Protein AF-A0A4C1Z495-F1 (afdb_monomer_lite)

pLDDT: mean 71.67, std 17.08, range [36.97, 93.56]

Radius of gyration: 19.55 Å; chains: 1; bounding box: 39×43×45 Å

Secondary structure (DSSP, 8-state):
-------TTS-TTTT-HHHHHHHHHHHHH-TT--HHHHHHHTT----S---S--TT-GGG-HIIIIIHHHHHHHHTT---SSHHHHHHHHHHHHHHHT----

Foldseek 3Di:
DDDDDDDPVDDPPPPDVVLVVVVVVVCVVPVPDDPVNSCVVVVVDPPPPPPPDDPDPPVPDPCSVPVVVVVCVVCPPDDDPDPVSVVVVVVVSCVVVPPPDD

Organism: Eumeta variegata (NCBI:txid151549)

Sequence (102 aa):
MLKDEFKEGRLKSIGVPLNIDAVWELIKQDRHVTYREIKSSLGISKKIKLTGHAPCSSDLAPNNFYLFPSVKNKLSGQRFSSLEEVKLTKKSLHRAIGVLTI

Structure (mmCIF, N/CA/C/O backbone):
data_AF-A0A4C1Z495-F1
#
_entry.id   AF-A0A4C1Z495-F1
#
loop_
_atom_site.group_PDB
_atom_site.id
_atom_site.type_symbol
_atom_site.label_atom_id
_atom_site.label_alt_id
_atom_site.label_comp_id
_atom_site.label_asym_id
_atom_site.label_entity_id
_atom_site.label_seq_id
_atom_site.pdbx_PDB_ins_code
_atom_site.Cartn_x
_atom_site.Cartn_y
_atom_site.Cartn_z
_atom_site.occupancy
_atom_site.B_iso_or_equiv
_atom_site.auth_seq_id
_atom_site.auth_comp_id
_atom_site.auth_asym_id
_atom_site.auth_atom_id
_atom_site.pdbx_PDB_model_num
ATOM 1 N N . MET A 1 1 ? -21.431 -7.324 -5.198 1.00 38.75 1 MET A N 1
ATOM 2 C CA . MET A 1 1 ? -20.328 -7.190 -6.177 1.00 38.75 1 MET A CA 1
ATOM 3 C C . MET A 1 1 ? -19.341 -6.163 -5.645 1.00 38.75 1 MET A C 1
ATOM 5 O O . MET A 1 1 ? -19.701 -4.997 -5.544 1.00 38.75 1 MET A O 1
ATOM 9 N N . LEU A 1 2 ? -18.154 -6.601 -5.222 1.00 42.47 2 LEU A N 1
ATOM 10 C CA . LEU A 1 2 ? -17.107 -5.735 -4.676 1.00 42.47 2 LEU A CA 1
ATOM 11 C C . LEU A 1 2 ? -16.278 -5.209 -5.853 1.00 42.47 2 LEU A C 1
ATOM 13 O O . LEU A 1 2 ? -15.600 -5.984 -6.521 1.00 42.47 2 LEU A O 1
ATOM 17 N N . LYS A 1 3 ? -16.423 -3.923 -6.182 1.00 47.94 3 LYS A N 1
ATOM 18 C CA . LYS A 1 3 ? -15.638 -3.289 -7.246 1.00 47.94 3 LYS A CA 1
ATOM 19 C C . LYS A 1 3 ? -14.272 -2.937 -6.659 1.00 47.94 3 LYS A C 1
ATOM 21 O O . LYS A 1 3 ? -14.196 -2.094 -5.770 1.00 47.94 3 LYS A O 1
ATOM 26 N N . ASP A 1 4 ? -13.229 -3.628 -7.112 1.00 52.41 4 ASP A N 1
ATOM 27 C CA . ASP A 1 4 ? -11.846 -3.324 -6.745 1.00 52.41 4 ASP A CA 1
ATOM 28 C C . ASP A 1 4 ? -11.444 -1.996 -7.402 1.00 52.41 4 ASP A C 1
ATOM 30 O O . ASP A 1 4 ? -11.347 -1.887 -8.625 1.00 52.41 4 ASP A O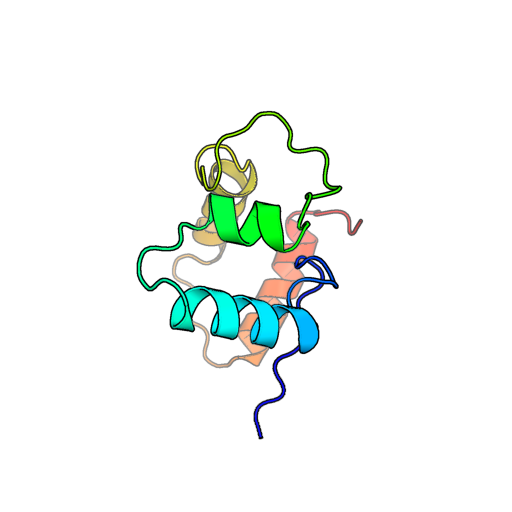 1
ATOM 34 N N . GLU A 1 5 ? -11.310 -0.947 -6.593 1.00 56.44 5 GLU A N 1
ATOM 35 C CA . GLU A 1 5 ? -10.919 0.372 -7.078 1.00 56.44 5 GLU A CA 1
ATOM 36 C C . GLU A 1 5 ? -9.422 0.401 -7.387 1.00 56.44 5 GLU A C 1
ATOM 38 O O . GLU A 1 5 ? -8.579 0.182 -6.511 1.00 56.44 5 GLU A O 1
ATOM 43 N N . PHE A 1 6 ? -9.094 0.749 -8.630 1.00 52.50 6 PHE A N 1
ATOM 44 C CA . PHE A 1 6 ? -7.723 0.848 -9.109 1.00 52.50 6 PHE A CA 1
ATOM 45 C C . PHE A 1 6 ? -6.944 1.893 -8.294 1.00 52.50 6 PHE A C 1
ATOM 47 O O . PHE A 1 6 ? -7.192 3.094 -8.380 1.00 52.50 6 PHE A O 1
ATOM 54 N N . LYS A 1 7 ? -5.997 1.443 -7.466 1.00 50.94 7 LYS A N 1
ATOM 55 C CA . LYS A 1 7 ? -5.152 2.341 -6.670 1.00 50.94 7 LYS A CA 1
ATOM 56 C C . LYS A 1 7 ? -4.104 2.991 -7.576 1.00 50.94 7 LYS A C 1
ATOM 58 O O . LYS A 1 7 ? -3.279 2.298 -8.166 1.00 50.94 7 LYS A O 1
ATOM 63 N N . GLU A 1 8 ? -4.106 4.322 -7.628 1.00 43.75 8 GLU A N 1
ATOM 64 C CA . GLU A 1 8 ? -3.308 5.185 -8.524 1.00 43.75 8 GLU A CA 1
ATOM 65 C C . GLU A 1 8 ? -1.769 5.045 -8.394 1.00 43.75 8 GLU A C 1
ATOM 67 O O . GLU A 1 8 ? -1.015 5.601 -9.183 1.00 43.75 8 GLU A O 1
ATOM 72 N N . GLY A 1 9 ? -1.269 4.229 -7.460 1.00 47.41 9 GLY A N 1
ATOM 73 C CA . GLY A 1 9 ? 0.151 3.858 -7.370 1.00 47.41 9 GLY A CA 1
ATOM 74 C C . GLY A 1 9 ? 0.557 2.624 -8.192 1.00 47.41 9 GLY A C 1
ATOM 75 O O . GLY A 1 9 ? 1.748 2.333 -8.322 1.00 47.41 9 GLY A O 1
ATOM 76 N N . ARG A 1 10 ? -0.404 1.863 -8.733 1.00 48.72 10 ARG A N 1
ATOM 77 C CA . ARG A 1 10 ? -0.134 0.707 -9.601 1.00 48.72 10 ARG A CA 1
ATOM 78 C C . ARG A 1 10 ? 0.025 1.201 -11.037 1.00 48.72 10 ARG A C 1
ATOM 80 O O . ARG A 1 10 ? -0.802 1.967 -11.523 1.00 48.72 10 ARG A O 1
ATOM 87 N N . LEU A 1 11 ? 1.071 0.750 -11.737 1.00 47.62 11 LEU A N 1
ATOM 88 C CA . LEU A 1 11 ? 1.201 1.017 -13.172 1.00 47.62 11 LEU A CA 1
ATOM 89 C C . LEU A 1 11 ? -0.096 0.584 -13.866 1.00 47.62 11 LEU A C 1
ATOM 91 O O . LEU A 1 11 ? -0.510 -0.566 -13.726 1.00 47.62 11 LEU A O 1
ATOM 95 N N . LYS A 1 12 ? -0.719 1.506 -14.608 1.00 54.09 12 LYS A N 1
ATOM 96 C CA . LYS A 1 12 ? -2.015 1.312 -15.284 1.00 54.09 12 LYS A CA 1
ATOM 97 C C . LYS A 1 12 ? -2.030 0.097 -16.224 1.00 54.09 12 LYS A C 1
ATOM 99 O O . LYS A 1 12 ? -3.095 -0.427 -16.518 1.00 54.09 12 LYS A O 1
ATOM 104 N N . SER A 1 13 ? -0.859 -0.402 -16.630 1.00 50.72 13 SER A N 1
ATOM 105 C CA . SER A 1 13 ? -0.734 -1.612 -17.441 1.00 50.72 13 SER A CA 1
ATOM 106 C C . SER A 1 13 ? -0.758 -2.929 -16.656 1.00 50.72 13 SER A C 1
ATOM 108 O O . SER A 1 13 ? -0.925 -3.949 -17.293 1.00 50.72 13 SER A O 1
ATOM 110 N N . ILE A 1 14 ? -0.611 -2.962 -15.322 1.00 48.34 14 ILE A N 1
ATOM 111 C CA . ILE A 1 14 ? -0.484 -4.213 -14.527 1.00 48.34 14 ILE A CA 1
ATOM 112 C C . ILE A 1 14 ? -1.824 -4.951 -14.329 1.00 48.34 14 ILE A C 1
ATOM 114 O O . ILE A 1 14 ? -1.831 -6.110 -13.932 1.00 48.34 14 ILE A O 1
ATOM 118 N N . GLY A 1 15 ? -2.955 -4.284 -14.563 1.00 48.62 15 GLY A N 1
ATOM 119 C CA . GLY A 1 15 ? -4.297 -4.860 -14.403 1.00 48.62 15 GLY A CA 1
ATOM 120 C C . GLY A 1 15 ? -5.110 -4.893 -15.694 1.00 48.62 15 GLY A C 1
ATOM 121 O O . GLY A 1 15 ? -6.335 -4.911 -15.630 1.00 48.62 15 GLY A O 1
ATOM 122 N N . VAL A 1 16 ? -4.457 -4.824 -16.858 1.00 58.75 16 VAL A N 1
ATOM 123 C CA . VAL A 1 16 ? -5.167 -4.964 -18.139 1.00 58.75 16 VAL A CA 1
ATOM 124 C C . VAL A 1 16 ? -5.432 -6.462 -18.337 1.00 58.75 16 VAL A C 1
ATOM 126 O O . VAL A 1 16 ? -4.492 -7.240 -18.198 1.00 58.75 16 VAL A O 1
ATOM 129 N N . PRO A 1 17 ? -6.660 -6.898 -18.674 1.00 60.06 17 PRO A N 1
ATOM 130 C CA . PRO A 1 17 ? -7.001 -8.323 -18.796 1.00 60.06 17 PRO A CA 1
ATOM 131 C C . PRO A 1 17 ? -5.983 -9.126 -19.624 1.00 60.06 17 PRO A C 1
ATOM 133 O O . PRO A 1 17 ? -5.584 -10.223 -19.249 1.00 60.06 17 PRO A O 1
ATOM 136 N N . LEU A 1 18 ? -5.441 -8.483 -20.662 1.00 62.53 18 LEU A N 1
ATOM 137 C CA . LEU A 1 18 ? -4.433 -9.019 -21.571 1.00 62.53 18 LEU A CA 1
ATOM 138 C C . LEU A 1 18 ? -3.135 -9.511 -20.899 1.00 62.53 18 LEU A C 1
ATOM 140 O O . LEU A 1 18 ? -2.562 -10.498 -21.346 1.00 62.53 18 LEU A O 1
ATOM 144 N N . ASN A 1 19 ? -2.636 -8.852 -19.847 1.00 71.06 19 ASN A N 1
ATOM 145 C CA . ASN A 1 19 ? -1.432 -9.340 -19.153 1.00 71.06 19 ASN A CA 1
ATOM 146 C C . ASN A 1 19 ? -1.729 -10.458 -18.170 1.00 71.06 19 ASN A C 1
ATOM 148 O O . ASN A 1 19 ? -0.864 -11.300 -17.952 1.00 71.06 19 ASN A O 1
ATOM 152 N N . ILE A 1 20 ? -2.919 -10.464 -17.578 1.00 79.25 20 ILE A N 1
ATOM 153 C CA . ILE A 1 20 ? -3.324 -11.529 -16.666 1.00 79.25 20 ILE A CA 1
ATOM 154 C C . ILE A 1 20 ? -3.398 -12.836 -17.456 1.00 79.25 20 ILE A C 1
ATOM 156 O O . ILE A 1 20 ? -2.770 -13.815 -17.059 1.00 79.25 20 ILE A O 1
ATOM 160 N N . ASP A 1 21 ? -4.054 -12.817 -18.617 1.00 84.75 21 ASP A N 1
ATOM 161 C CA . ASP A 1 21 ? -4.152 -13.980 -19.502 1.00 84.75 21 ASP A CA 1
ATOM 162 C C . ASP A 1 21 ? -2.772 -14.440 -19.994 1.00 84.75 21 ASP A C 1
ATOM 164 O O . ASP A 1 21 ? -2.452 -15.624 -19.928 1.00 84.75 21 ASP A O 1
ATOM 168 N N . ALA A 1 22 ? -1.898 -13.508 -20.388 1.00 84.25 22 ALA A N 1
ATOM 169 C CA . ALA A 1 22 ? -0.537 -13.844 -20.808 1.00 84.25 22 ALA A CA 1
ATOM 170 C C . ALA A 1 22 ? 0.292 -14.508 -19.690 1.00 84.25 22 ALA A C 1
ATOM 172 O O . ALA A 1 22 ? 1.043 -15.447 -19.949 1.00 84.25 22 ALA A O 1
ATOM 173 N N . VAL A 1 23 ? 0.154 -14.054 -18.439 1.00 86.44 23 VAL A N 1
ATOM 174 C CA . VAL A 1 23 ? 0.822 -14.682 -17.285 1.00 86.44 23 VAL A CA 1
ATOM 175 C C . VAL A 1 23 ? 0.275 -16.084 -17.033 1.00 86.44 23 VAL A C 1
ATOM 177 O O . VAL A 1 23 ? 1.051 -17.004 -16.778 1.00 86.44 23 VAL A O 1
ATOM 180 N N . TRP A 1 24 ? -1.044 -16.263 -17.126 1.00 91.56 24 TRP A N 1
ATOM 181 C CA . TRP A 1 24 ? -1.667 -17.577 -16.986 1.00 91.56 24 TRP A CA 1
ATOM 182 C C . TRP A 1 24 ? -1.161 -18.572 -18.027 1.00 91.56 24 TRP A C 1
ATOM 184 O O . TRP A 1 24 ? -0.857 -19.710 -17.672 1.00 91.56 24 TRP A O 1
ATOM 194 N N . GLU A 1 25 ? -1.028 -18.154 -19.284 1.00 91.12 25 GLU A N 1
ATOM 195 C CA . GLU A 1 25 ? -0.515 -19.019 -20.348 1.00 91.12 25 GLU A CA 1
ATOM 196 C C . GLU A 1 25 ? 0.958 -19.393 -20.134 1.00 91.12 25 GLU A C 1
ATOM 198 O O . GLU A 1 25 ? 1.318 -20.557 -20.304 1.00 91.12 25 GLU A O 1
ATOM 203 N N . LEU A 1 26 ? 1.791 -18.469 -19.642 1.00 90.69 26 LEU A N 1
ATOM 204 C CA . LEU A 1 26 ? 3.183 -18.777 -19.286 1.00 90.69 26 LEU A CA 1
ATOM 205 C C . LEU A 1 26 ? 3.281 -19.817 -18.158 1.00 90.69 26 LEU A C 1
ATOM 207 O O . LEU A 1 26 ? 4.068 -20.752 -18.264 1.00 90.69 26 LEU A O 1
ATOM 211 N N . ILE A 1 27 ? 2.458 -19.703 -17.109 1.00 91.94 27 ILE A N 1
ATOM 212 C CA . ILE A 1 27 ? 2.463 -20.646 -15.972 1.00 91.94 27 ILE A CA 1
ATOM 213 C C . ILE A 1 27 ? 1.928 -22.030 -16.375 1.00 91.94 27 ILE A C 1
ATOM 215 O O . ILE A 1 27 ? 2.352 -23.052 -15.831 1.00 91.94 27 ILE A O 1
ATOM 219 N N . LYS A 1 28 ? 0.983 -22.089 -17.323 1.00 91.69 28 LYS A N 1
ATOM 220 C CA . LYS A 1 28 ? 0.494 -23.363 -17.873 1.00 91.69 28 LYS A CA 1
ATOM 221 C C . LYS A 1 28 ? 1.565 -24.073 -18.693 1.00 91.69 28 LYS A C 1
ATOM 223 O O . LYS A 1 28 ? 1.647 -25.297 -18.621 1.00 91.69 28 LYS A O 1
ATOM 228 N N . GLN A 1 29 ? 2.343 -23.316 -19.467 1.00 90.25 29 GLN A N 1
ATOM 229 C CA . GLN A 1 29 ? 3.432 -23.845 -20.287 1.00 90.25 29 GLN A CA 1
ATOM 230 C C . GLN A 1 29 ? 4.614 -24.307 -19.432 1.00 90.25 29 GLN A C 1
ATOM 232 O O . GLN A 1 29 ? 5.127 -25.402 -19.650 1.00 90.25 29 GLN A O 1
ATOM 237 N N . ASP A 1 30 ? 5.007 -23.511 -18.437 1.00 90.19 30 ASP A N 1
ATOM 238 C CA . ASP A 1 30 ? 6.064 -23.853 -17.492 1.00 90.19 30 ASP A CA 1
ATOM 239 C C . ASP A 1 30 ? 5.679 -23.425 -16.072 1.00 90.19 30 ASP A C 1
ATOM 241 O O . ASP A 1 30 ? 5.595 -22.241 -15.740 1.00 90.19 30 ASP A O 1
ATOM 245 N N . ARG A 1 31 ? 5.485 -24.414 -15.193 1.00 90.31 31 ARG A N 1
ATOM 246 C CA . ARG A 1 31 ? 5.135 -24.166 -13.787 1.00 90.31 31 ARG A CA 1
ATOM 247 C C . ARG A 1 31 ? 6.291 -23.594 -12.966 1.00 90.31 31 ARG A C 1
ATOM 249 O O . ARG A 1 31 ? 6.041 -23.093 -11.872 1.00 90.31 31 ARG A O 1
ATOM 256 N N . HIS A 1 32 ? 7.527 -23.682 -13.453 1.00 91.00 32 HIS A N 1
ATOM 257 C CA . HIS A 1 32 ? 8.715 -23.140 -12.794 1.00 91.00 32 HIS A CA 1
ATOM 258 C C . HIS A 1 32 ? 9.124 -21.762 -13.321 1.00 91.00 32 HIS A C 1
ATOM 260 O O . HIS A 1 32 ? 10.140 -21.225 -12.872 1.00 91.00 32 HIS A O 1
ATOM 266 N N . VAL A 1 33 ? 8.320 -21.164 -14.206 1.00 89.94 33 VAL A N 1
ATOM 267 C CA . VAL A 1 33 ? 8.595 -19.845 -14.773 1.00 89.94 33 VAL A CA 1
ATOM 268 C C . VAL A 1 33 ? 8.824 -18.806 -13.672 1.00 89.94 33 VAL A C 1
ATOM 270 O O . VAL A 1 33 ? 8.019 -18.604 -12.757 1.00 89.94 33 VAL A O 1
ATOM 273 N N . THR A 1 34 ? 9.964 -18.129 -13.742 1.00 89.81 34 THR A N 1
ATOM 274 C CA . THR A 1 34 ? 10.355 -17.152 -12.732 1.00 89.81 34 THR A CA 1
ATOM 275 C C . THR A 1 34 ? 9.738 -15.791 -13.022 1.00 89.81 34 THR A C 1
ATOM 277 O O . THR A 1 34 ? 9.498 -15.395 -14.163 1.00 89.81 34 THR A O 1
ATOM 280 N N . TYR A 1 35 ? 9.573 -14.979 -11.977 1.00 81.31 35 TYR A N 1
ATOM 281 C CA . TYR A 1 35 ? 9.119 -13.593 -12.121 1.00 81.31 35 TYR A CA 1
ATOM 282 C C . TYR A 1 35 ? 9.961 -12.779 -13.123 1.00 81.31 35 TYR A C 1
ATOM 284 O O . TYR A 1 35 ? 9.432 -11.902 -13.807 1.00 81.31 35 TYR A O 1
ATOM 292 N N . ARG A 1 36 ? 11.272 -13.053 -13.224 1.00 79.56 36 ARG A N 1
ATOM 293 C CA . ARG A 1 36 ? 12.169 -12.352 -14.159 1.00 79.56 36 ARG A CA 1
ATOM 294 C C . ARG A 1 36 ? 11.818 -12.668 -15.609 1.00 79.56 36 ARG A C 1
ATOM 296 O O . ARG A 1 36 ? 11.777 -11.744 -16.418 1.00 79.56 36 ARG A O 1
ATOM 303 N N . GLU A 1 37 ? 11.546 -13.933 -15.906 1.00 84.25 37 GLU A N 1
ATOM 304 C CA . GLU A 1 37 ? 11.162 -14.396 -17.240 1.00 84.25 37 GLU A CA 1
ATOM 305 C C . GLU A 1 37 ? 9.793 -13.845 -17.621 1.00 84.25 37 GLU A C 1
ATOM 307 O O . GLU A 1 37 ? 9.680 -13.206 -18.660 1.00 84.25 37 GLU A O 1
ATOM 312 N N . ILE A 1 38 ? 8.799 -13.937 -16.731 1.00 85.50 38 ILE A N 1
ATOM 313 C CA . ILE A 1 38 ? 7.470 -13.339 -16.947 1.00 85.50 38 ILE A CA 1
ATOM 314 C C . ILE A 1 38 ? 7.587 -11.837 -17.238 1.00 85.50 38 ILE A C 1
ATOM 316 O O . ILE A 1 38 ? 7.014 -11.326 -18.200 1.00 85.50 38 ILE A O 1
ATOM 320 N N . LYS A 1 39 ? 8.356 -11.112 -16.416 1.00 81.50 39 LYS A N 1
ATOM 321 C CA . LYS A 1 39 ? 8.573 -9.669 -16.577 1.00 81.50 39 LYS A CA 1
ATOM 322 C C . LYS A 1 39 ? 9.226 -9.334 -17.921 1.00 81.50 39 LYS A C 1
ATOM 324 O O . LYS A 1 39 ? 8.869 -8.317 -18.517 1.00 81.50 39 LYS A O 1
ATOM 329 N N . SER A 1 40 ? 10.184 -10.154 -18.355 1.00 82.31 40 SER A N 1
ATOM 330 C CA . SER A 1 40 ? 10.890 -10.002 -19.628 1.00 82.31 40 SER A CA 1
ATOM 331 C C . SER A 1 40 ? 9.959 -10.271 -20.811 1.00 82.31 40 SER A C 1
ATOM 333 O O . SER A 1 40 ? 9.818 -9.408 -21.672 1.00 82.31 40 SER A O 1
ATOM 335 N N . SER A 1 41 ? 9.266 -11.413 -20.810 1.00 82.19 41 SER A N 1
ATOM 336 C CA . SER A 1 41 ? 8.340 -11.837 -21.870 1.00 82.19 41 SER A CA 1
ATOM 337 C C . SER A 1 41 ? 7.188 -10.859 -22.066 1.00 82.19 41 SER A C 1
ATOM 339 O O . SER A 1 41 ? 6.780 -10.589 -23.190 1.00 82.19 41 SER A O 1
ATOM 341 N N . LEU A 1 42 ? 6.686 -10.286 -20.972 1.00 80.94 42 LEU A N 1
ATOM 342 C CA . LEU A 1 42 ? 5.556 -9.365 -21.004 1.00 80.94 42 LEU A CA 1
ATOM 343 C C . LEU A 1 42 ? 5.979 -7.894 -21.168 1.00 80.94 42 LEU A C 1
ATOM 345 O O . LEU A 1 42 ? 5.140 -6.996 -21.122 1.00 80.94 42 LEU A O 1
ATOM 349 N N . GLY A 1 43 ? 7.279 -7.620 -21.333 1.00 73.69 43 GLY A N 1
ATOM 350 C CA . GLY A 1 43 ? 7.779 -6.270 -21.590 1.00 73.69 43 GLY A CA 1
ATOM 351 C C . GLY A 1 43 ? 7.424 -5.264 -20.491 1.00 73.69 43 GLY A C 1
ATOM 352 O O . GLY A 1 43 ? 7.315 -4.066 -20.758 1.00 73.69 43 GLY A O 1
ATOM 353 N N . ILE A 1 44 ? 7.244 -5.718 -19.242 1.00 73.81 44 ILE A N 1
ATOM 354 C CA . ILE A 1 44 ? 6.928 -4.850 -18.098 1.00 73.81 44 ILE A CA 1
ATOM 355 C C . ILE A 1 44 ? 8.227 -4.165 -17.641 1.00 73.81 44 ILE A C 1
ATOM 357 O O . ILE A 1 44 ? 8.756 -4.375 -16.543 1.00 73.81 44 ILE A O 1
ATOM 361 N N . SER A 1 45 ? 8.797 -3.334 -18.513 1.00 59.41 45 SER A N 1
ATOM 362 C CA . SER A 1 45 ? 9.863 -2.412 -18.154 1.00 59.41 45 SER A CA 1
ATOM 363 C C . SER A 1 45 ? 9.238 -1.259 -17.376 1.00 59.41 45 SER A C 1
ATOM 365 O O . SER A 1 45 ? 8.462 -0.461 -17.905 1.00 59.41 45 SER A O 1
ATOM 367 N N . LYS A 1 46 ? 9.549 -1.183 -16.084 1.00 59.41 46 LYS A N 1
ATOM 368 C CA . LYS A 1 46 ? 9.116 -0.096 -15.211 1.00 59.41 46 LYS A CA 1
ATOM 369 C C . LYS A 1 46 ? 9.733 1.208 -15.742 1.00 59.41 46 LYS A C 1
ATOM 371 O O . LYS A 1 46 ? 10.903 1.466 -15.490 1.00 59.41 46 LYS A O 1
ATOM 376 N N . LYS A 1 47 ? 8.963 2.060 -16.430 1.00 51.25 47 LYS A N 1
ATOM 377 C CA . LYS A 1 47 ? 9.356 3.451 -16.760 1.00 51.25 47 LYS A CA 1
ATOM 378 C C . LYS A 1 47 ? 9.246 4.366 -15.528 1.00 51.25 47 LYS A C 1
ATOM 380 O O . LYS A 1 47 ? 8.827 5.510 -15.606 1.00 51.25 47 LYS A O 1
ATOM 385 N N . ILE A 1 48 ? 9.575 3.821 -14.364 1.00 53.25 48 ILE A N 1
ATOM 386 C CA . ILE A 1 48 ? 9.750 4.552 -13.118 1.00 53.25 48 ILE A CA 1
ATOM 387 C C . ILE A 1 48 ? 11.245 4.446 -12.902 1.00 53.25 48 ILE A C 1
ATOM 389 O O . ILE A 1 48 ? 11.747 3.323 -12.830 1.00 53.25 48 ILE A O 1
ATOM 393 N N . LYS A 1 49 ? 11.949 5.583 -12.878 1.00 47.28 49 LYS A N 1
ATOM 394 C CA . LYS A 1 49 ? 13.372 5.641 -12.540 1.00 47.28 49 LYS A CA 1
ATOM 395 C C . LYS A 1 49 ? 13.522 4.955 -11.185 1.00 47.28 49 LYS A C 1
ATOM 397 O O . LYS A 1 49 ? 13.221 5.541 -10.152 1.00 47.28 49 LYS A O 1
ATOM 402 N N . LEU A 1 50 ? 13.874 3.672 -11.212 1.00 51.41 50 LEU A N 1
ATOM 403 C CA . LEU A 1 50 ? 14.250 2.916 -10.036 1.00 51.41 50 LEU A CA 1
ATOM 404 C C . LEU A 1 50 ? 15.546 3.578 -9.596 1.00 51.41 50 LEU A C 1
ATOM 406 O O . LEU A 1 50 ? 16.609 3.312 -10.151 1.00 51.41 50 LEU A O 1
ATOM 410 N N . THR A 1 51 ? 15.444 4.514 -8.655 1.00 49.53 51 THR A N 1
ATOM 411 C CA . THR A 1 51 ? 16.567 4.821 -7.774 1.00 49.53 51 THR A CA 1
ATOM 412 C C . THR A 1 51 ? 17.092 3.466 -7.304 1.00 49.53 51 THR A C 1
ATOM 414 O O . THR A 1 51 ? 16.274 2.607 -6.977 1.00 49.53 51 THR A O 1
ATOM 417 N N . GLY A 1 52 ? 18.403 3.231 -7.455 1.00 51.19 52 GLY A N 1
ATOM 418 C CA . GLY A 1 52 ? 19.081 1.921 -7.449 1.00 51.19 52 GLY A CA 1
ATOM 419 C C . GLY A 1 52 ? 18.981 1.163 -6.128 1.00 51.19 52 GLY A C 1
ATOM 420 O O . GLY A 1 52 ? 19.973 0.882 -5.471 1.00 51.19 52 GLY A O 1
ATOM 421 N N . HIS A 1 53 ? 17.760 0.871 -5.734 1.00 52.88 53 HIS A N 1
ATOM 422 C CA . HIS A 1 53 ? 17.373 0.413 -4.435 1.00 52.88 53 HIS A CA 1
ATOM 423 C C . HIS A 1 53 ? 16.688 -0.945 -4.588 1.00 52.88 53 HIS A C 1
ATOM 425 O O . HIS A 1 53 ? 15.905 -1.165 -5.519 1.00 52.88 53 HIS A O 1
ATOM 431 N N . ALA A 1 54 ? 17.031 -1.869 -3.694 1.00 52.47 54 ALA A N 1
ATOM 432 C CA . ALA A 1 54 ? 16.602 -3.253 -3.760 1.00 52.47 54 ALA A CA 1
ATOM 433 C C . ALA A 1 54 ? 15.062 -3.370 -3.814 1.00 52.47 54 ALA A C 1
ATOM 435 O O . ALA A 1 54 ? 14.350 -2.602 -3.153 1.00 52.47 54 ALA A O 1
ATOM 436 N N . PRO A 1 55 ? 14.514 -4.330 -4.585 1.00 51.97 55 PRO A N 1
ATOM 437 C CA . PRO A 1 55 ? 13.087 -4.616 -4.558 1.00 51.97 55 PRO A CA 1
ATOM 438 C C . PRO A 1 55 ? 12.655 -4.922 -3.120 1.00 51.97 55 PRO A C 1
ATOM 440 O O . PRO A 1 55 ? 13.232 -5.792 -2.477 1.00 51.97 55 PRO A O 1
ATOM 443 N N . CYS A 1 56 ? 11.637 -4.211 -2.634 1.00 55.50 56 CYS A N 1
ATOM 444 C CA . CYS A 1 56 ? 11.010 -4.456 -1.332 1.00 55.50 56 CYS A CA 1
ATOM 445 C C . CYS A 1 56 ? 11.890 -4.231 -0.090 1.00 55.50 56 CYS A C 1
ATOM 447 O O . CYS A 1 56 ? 11.644 -4.872 0.927 1.00 55.50 56 CYS A O 1
ATOM 449 N N . SER A 1 57 ? 12.848 -3.298 -0.100 1.00 53.06 57 SER A N 1
ATOM 450 C CA . SER A 1 57 ? 13.363 -2.808 1.187 1.00 53.06 57 SER A CA 1
ATOM 451 C C . SER A 1 57 ? 12.397 -1.763 1.761 1.00 53.06 57 SER A C 1
ATOM 453 O O . SER A 1 57 ? 12.334 -0.595 1.364 1.00 53.06 57 SER A O 1
ATOM 455 N N . SER A 1 58 ? 11.578 -2.242 2.693 1.00 55.34 58 SER A N 1
ATOM 456 C CA . SER A 1 58 ? 10.838 -1.407 3.636 1.00 55.34 58 SER A CA 1
ATOM 457 C C . SER A 1 58 ? 11.794 -0.474 4.396 1.00 55.34 58 SER A C 1
ATOM 459 O O . SER A 1 58 ? 11.405 0.631 4.765 1.00 55.34 58 SER A O 1
ATOM 461 N N . ASP A 1 59 ? 13.055 -0.879 4.553 1.00 60.00 59 ASP A N 1
ATOM 462 C CA . ASP A 1 59 ? 14.070 -0.174 5.334 1.00 60.00 59 ASP A CA 1
ATOM 463 C C . ASP A 1 59 ? 14.699 1.036 4.630 1.00 60.00 59 ASP A C 1
ATOM 465 O O . ASP A 1 59 ? 15.496 1.757 5.223 1.00 60.00 59 ASP A O 1
ATOM 469 N N . LEU A 1 60 ? 14.326 1.314 3.381 1.00 59.84 60 LEU A N 1
ATOM 470 C CA . LEU A 1 60 ? 14.790 2.508 2.664 1.00 59.84 60 LEU A CA 1
ATOM 471 C C . LEU A 1 60 ? 13.644 3.414 2.214 1.00 59.84 60 LEU A C 1
ATOM 473 O O . LEU A 1 60 ? 13.862 4.421 1.541 1.00 59.84 60 LEU A O 1
ATOM 477 N N . ALA A 1 61 ? 12.417 3.111 2.645 1.00 65.44 61 ALA A N 1
ATOM 478 C CA . ALA A 1 61 ? 11.299 4.027 2.515 1.00 65.44 61 ALA A CA 1
ATOM 479 C C . ALA A 1 61 ? 11.325 5.026 3.689 1.00 65.44 61 ALA A C 1
ATOM 481 O O . ALA A 1 61 ? 11.051 4.626 4.822 1.00 65.44 61 ALA A O 1
ATOM 482 N N . PRO A 1 62 ? 11.564 6.332 3.459 1.00 64.75 62 PRO A N 1
ATOM 483 C CA . PRO A 1 62 ? 11.598 7.328 4.539 1.00 64.75 62 PRO A CA 1
ATOM 484 C C . PRO A 1 62 ? 10.287 7.372 5.349 1.00 64.75 62 PRO A C 1
ATOM 486 O O . PRO A 1 62 ? 10.286 7.691 6.536 1.00 64.75 62 PRO A O 1
ATOM 489 N N . ASN A 1 63 ? 9.165 6.963 4.746 1.00 72.94 63 ASN A N 1
ATOM 490 C CA . ASN A 1 63 ? 7.881 6.821 5.432 1.00 72.94 63 ASN A CA 1
ATOM 491 C C . ASN A 1 63 ? 7.935 5.828 6.617 1.00 72.94 63 ASN A C 1
ATOM 493 O O . ASN A 1 63 ? 7.382 6.110 7.680 1.00 72.94 63 ASN A O 1
ATOM 497 N N . ASN A 1 64 ? 8.652 4.709 6.476 1.00 75.56 64 ASN A N 1
ATOM 498 C CA . ASN A 1 64 ? 8.684 3.649 7.487 1.00 75.56 64 ASN A CA 1
ATOM 499 C C . ASN A 1 64 ? 9.431 4.049 8.767 1.00 75.56 64 ASN A C 1
ATOM 501 O O . ASN A 1 64 ? 9.083 3.559 9.838 1.00 75.56 64 ASN A O 1
ATOM 505 N N . PHE A 1 65 ? 10.394 4.971 8.676 1.00 74.56 65 PHE A N 1
ATOM 506 C CA . PHE A 1 65 ? 11.199 5.421 9.821 1.00 74.56 65 PHE A CA 1
ATOM 507 C C . PHE A 1 65 ? 10.672 6.691 10.474 1.00 74.56 65 PHE A C 1
ATOM 509 O O . PHE A 1 65 ? 10.805 6.853 11.683 1.00 74.56 65 PHE A O 1
ATOM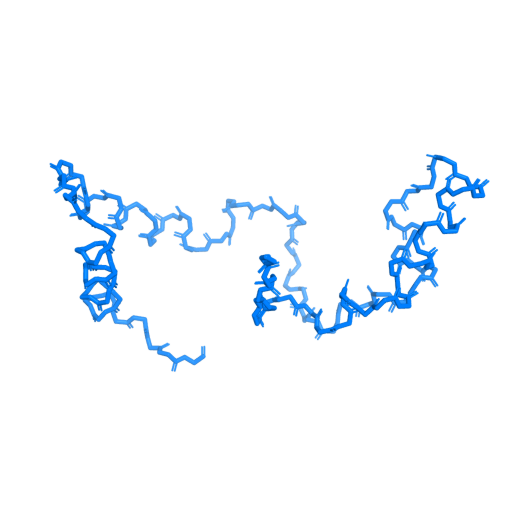 516 N N . TYR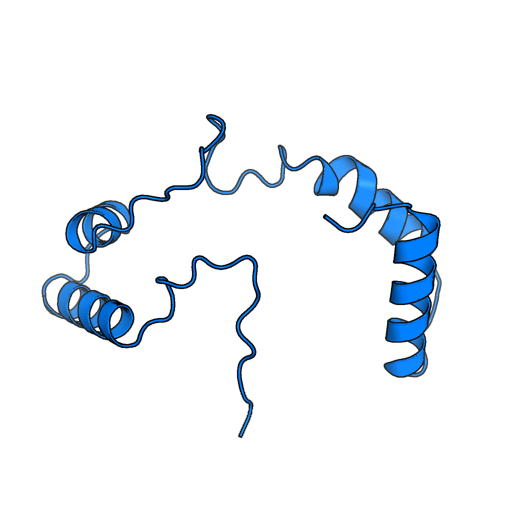 A 1 66 ? 10.074 7.595 9.697 1.00 75.69 66 TYR A N 1
ATOM 517 C CA . TYR A 1 66 ? 9.696 8.914 10.207 1.00 75.69 66 TYR A CA 1
ATOM 518 C C . TYR A 1 66 ? 8.183 9.087 10.324 1.00 75.69 66 TYR A C 1
ATOM 52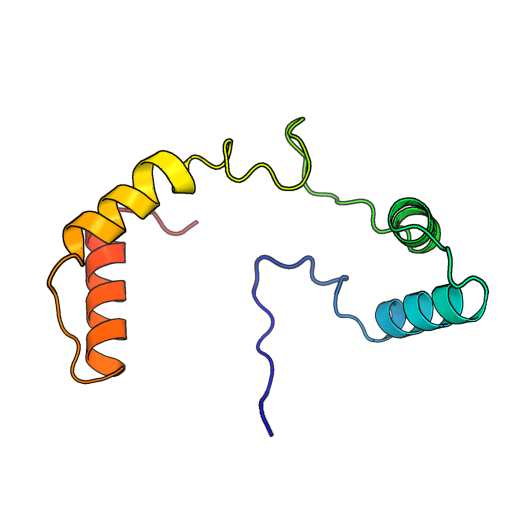0 O O . TYR A 1 66 ? 7.682 9.556 11.347 1.00 75.69 66 TYR A O 1
ATOM 528 N N . LEU A 1 67 ? 7.430 8.683 9.301 1.00 82.38 67 LEU A N 1
ATOM 529 C CA . LEU A 1 67 ? 6.000 8.967 9.231 1.00 82.38 67 LEU A CA 1
ATOM 530 C C . LEU A 1 67 ? 5.170 7.913 9.980 1.00 82.38 67 LEU A C 1
ATOM 532 O O . LEU A 1 67 ? 4.365 8.289 10.832 1.00 82.38 67 LEU A O 1
ATOM 536 N N . PHE A 1 68 ? 5.384 6.612 9.765 1.00 84.50 68 PHE A N 1
ATOM 537 C CA . PHE A 1 68 ? 4.612 5.580 10.473 1.00 84.50 68 PHE A CA 1
ATOM 538 C C . PHE A 1 68 ? 4.817 5.558 11.994 1.00 84.50 68 PHE A C 1
ATOM 540 O O . PHE A 1 68 ? 3.811 5.450 12.701 1.00 84.50 68 PHE A O 1
ATOM 547 N N . PRO A 1 69 ? 6.034 5.739 12.540 1.00 86.56 69 PRO A N 1
ATOM 548 C CA . PRO A 1 69 ? 6.206 5.879 13.984 1.00 86.56 69 PRO A CA 1
ATOM 549 C C . PRO A 1 69 ? 5.484 7.111 14.544 1.00 86.56 69 PRO A C 1
ATOM 551 O O . PRO A 1 69 ? 4.813 7.017 15.570 1.00 86.56 69 PRO A O 1
ATOM 554 N N . SER A 1 70 ? 5.524 8.246 13.835 1.00 82.50 70 SER A N 1
ATOM 555 C CA . SER A 1 70 ? 4.817 9.472 14.237 1.00 82.50 70 SER A CA 1
ATOM 556 C C . SER A 1 70 ? 3.293 9.294 14.245 1.00 82.50 70 SER A C 1
ATOM 558 O O . SER A 1 70 ? 2.617 9.674 15.204 1.00 82.50 70 SER A O 1
ATOM 560 N N . VAL A 1 71 ? 2.748 8.649 13.208 1.00 85.62 71 VAL A N 1
ATOM 561 C CA . VAL A 1 71 ? 1.325 8.291 13.123 1.00 85.62 71 VAL A CA 1
ATOM 562 C C . VAL A 1 71 ? 0.939 7.341 14.256 1.00 85.62 71 VAL A C 1
ATOM 564 O O . VAL A 1 71 ? -0.047 7.586 14.947 1.00 85.62 71 VAL A O 1
ATOM 567 N N . LYS A 1 72 ? 1.727 6.287 14.489 1.00 85.94 72 LYS A N 1
ATOM 568 C CA . LYS A 1 72 ? 1.464 5.297 15.539 1.00 85.94 72 LYS A CA 1
ATOM 569 C C . LYS A 1 72 ? 1.467 5.929 16.929 1.00 85.94 72 LYS A C 1
ATOM 571 O O . LYS A 1 72 ? 0.578 5.630 17.715 1.00 85.94 72 LYS A O 1
ATOM 576 N N . ASN A 1 73 ? 2.409 6.827 17.211 1.00 87.94 73 ASN A N 1
ATOM 577 C CA . ASN A 1 73 ? 2.471 7.533 18.490 1.00 87.94 73 ASN A CA 1
ATOM 578 C C . ASN A 1 73 ? 1.234 8.413 18.708 1.00 87.94 73 ASN A C 1
ATOM 580 O O . ASN A 1 73 ? 0.630 8.355 19.774 1.00 87.94 73 ASN A O 1
ATOM 584 N N . LYS A 1 74 ? 0.803 9.165 17.686 1.00 85.25 74 LYS A N 1
ATOM 585 C CA . LYS A 1 74 ? -0.399 10.017 17.764 1.00 85.25 74 LYS A CA 1
ATOM 586 C C . LYS A 1 74 ? -1.703 9.237 17.933 1.00 85.25 74 LYS A C 1
ATOM 588 O O . LYS A 1 74 ? -2.627 9.753 18.544 1.00 85.25 74 LYS A O 1
ATOM 593 N N . LEU A 1 75 ? -1.782 8.029 17.378 1.00 87.75 75 LEU A N 1
ATOM 594 C CA . LEU A 1 75 ? -2.967 7.168 17.465 1.00 87.75 75 LEU A CA 1
ATOM 595 C C . LEU A 1 75 ? -2.911 6.191 18.651 1.00 87.75 75 LEU A C 1
ATOM 597 O O . LEU A 1 75 ? -3.865 5.451 18.891 1.00 87.75 75 LEU A O 1
ATOM 601 N N . SER A 1 76 ? -1.793 6.146 19.379 1.00 90.69 76 SER A N 1
ATOM 602 C CA . SER A 1 76 ? -1.613 5.218 20.493 1.00 90.69 76 SER A CA 1
ATOM 603 C C . SER A 1 76 ? -2.618 5.505 21.613 1.00 90.69 76 SER A C 1
ATOM 605 O O . SER A 1 76 ? -2.874 6.651 21.969 1.00 90.69 76 SER A O 1
ATOM 607 N N . GLY A 1 77 ? -3.245 4.450 22.140 1.00 89.56 77 GLY A N 1
ATOM 608 C CA . GLY A 1 77 ? -4.265 4.557 23.190 1.00 89.56 77 GLY A CA 1
ATOM 609 C C . GLY A 1 77 ? -5.642 5.054 22.730 1.00 89.56 77 GLY A C 1
ATOM 610 O O . GLY A 1 77 ? -6.594 4.965 23.504 1.00 89.56 77 GLY A O 1
ATOM 611 N N . GLN A 1 78 ? -5.795 5.513 21.485 1.00 88.56 78 GLN A N 1
ATOM 612 C CA . GLN A 1 78 ? -7.088 5.946 20.963 1.00 88.56 78 GLN A CA 1
ATOM 613 C C . GLN A 1 78 ? -7.966 4.738 20.598 1.00 88.56 78 GLN A C 1
ATOM 615 O O . GLN A 1 78 ? -7.530 3.821 19.899 1.00 88.56 78 GLN A O 1
ATOM 620 N N . ARG A 1 79 ? -9.223 4.735 21.060 1.00 93.56 79 ARG A N 1
ATOM 621 C CA . ARG A 1 79 ? -10.246 3.758 20.660 1.00 93.56 79 ARG A CA 1
ATOM 622 C C . ARG A 1 79 ? -11.239 4.433 19.729 1.00 93.56 79 ARG A C 1
ATOM 624 O O . ARG A 1 79 ? -11.775 5.476 20.075 1.00 93.56 79 ARG A O 1
ATOM 631 N N . PHE A 1 80 ? -11.488 3.815 18.582 1.00 90.06 80 PHE A N 1
ATOM 632 C CA . PHE A 1 80 ? -12.472 4.285 17.615 1.00 90.06 80 PHE A CA 1
ATOM 633 C C . PHE A 1 80 ? -13.758 3.490 17.766 1.00 90.06 80 PHE A C 1
ATOM 635 O O . PHE A 1 80 ? -13.724 2.259 17.771 1.00 90.06 80 PHE A O 1
ATOM 642 N N . SER A 1 81 ? -14.886 4.188 17.854 1.00 91.88 81 SER A N 1
ATOM 643 C CA . SER A 1 81 ? -16.204 3.549 17.958 1.00 91.88 81 SER A CA 1
ATOM 644 C C . SER A 1 81 ? -16.855 3.345 16.588 1.00 91.88 81 SER A C 1
ATOM 646 O O . SER A 1 81 ? -17.815 2.589 16.462 1.00 91.88 81 SER A O 1
ATOM 648 N N . SER A 1 82 ? -16.350 4.016 15.546 1.00 93.12 82 SER A N 1
ATOM 649 C CA . SER A 1 82 ? -16.896 3.928 14.190 1.00 93.12 82 SER A CA 1
ATOM 650 C C . SER A 1 82 ? -15.848 4.173 13.103 1.00 93.12 82 SER A C 1
ATOM 652 O O . SER A 1 82 ? -14.818 4.814 13.320 1.00 93.12 82 SER A O 1
ATOM 654 N N . LEU A 1 83 ? -16.144 3.707 11.889 1.00 89.19 83 LEU A N 1
ATOM 655 C CA . LEU A 1 83 ? -15.317 3.960 10.708 1.00 89.19 83 LEU A CA 1
ATOM 656 C C . LEU A 1 83 ? -15.264 5.454 10.334 1.00 89.19 83 LEU A C 1
ATOM 658 O O . LEU A 1 83 ? -14.248 5.928 9.824 1.00 89.19 83 LEU A O 1
ATOM 662 N N . GLU A 1 84 ? -16.336 6.206 10.591 1.00 92.06 84 GLU A N 1
ATOM 663 C CA . GLU A 1 84 ? -16.393 7.643 10.295 1.00 92.06 84 GLU A CA 1
ATOM 664 C C . GLU A 1 84 ? -15.414 8.438 11.167 1.00 92.06 84 GLU A C 1
ATOM 666 O O . GLU A 1 84 ? -14.715 9.327 10.678 1.00 92.06 84 GLU A O 1
ATOM 671 N N . GLU A 1 85 ? -15.261 8.038 12.429 1.00 89.06 85 GLU A N 1
ATOM 672 C CA . GLU A 1 85 ? -14.272 8.603 13.348 1.00 89.06 85 GLU A CA 1
A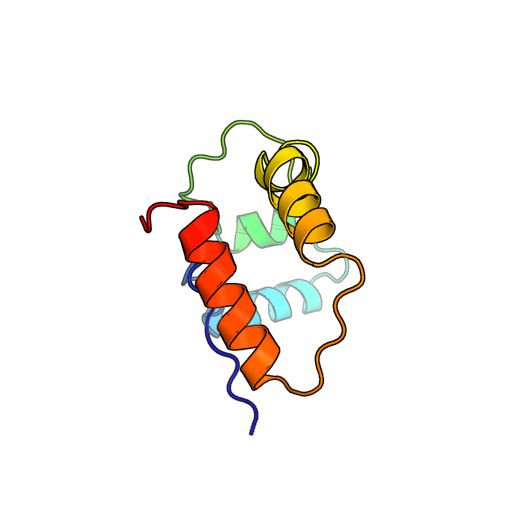TOM 673 C C . GLU A 1 85 ? -12.830 8.366 12.858 1.00 89.06 85 GLU A C 1
ATOM 675 O O . GLU A 1 85 ? -11.992 9.273 12.881 1.00 89.06 85 GLU A O 1
ATOM 680 N N . VAL A 1 86 ? -12.552 7.177 12.311 1.00 88.88 86 VAL A N 1
ATOM 681 C CA . VAL A 1 86 ? -11.253 6.837 11.701 1.00 88.88 86 VAL A CA 1
ATOM 682 C C . VAL A 1 86 ? -10.979 7.689 10.456 1.00 88.88 86 VAL A C 1
ATOM 684 O O . VAL A 1 86 ? -9.864 8.169 10.245 1.00 88.88 86 VAL A O 1
ATOM 687 N N . LYS A 1 87 ? -11.989 7.922 9.609 1.00 87.69 87 LYS A N 1
ATOM 688 C CA . LYS A 1 87 ? -11.843 8.767 8.409 1.00 87.69 87 LYS A CA 1
ATOM 689 C C . LYS A 1 87 ? -11.548 10.221 8.775 1.00 87.69 87 LYS A C 1
ATOM 691 O O . LYS A 1 87 ? -10.689 10.851 8.152 1.00 87.69 87 LYS A O 1
ATOM 696 N N . LEU A 1 88 ? -12.235 10.751 9.787 1.00 86.12 88 LEU A N 1
ATOM 697 C CA . LEU A 1 88 ? -12.036 12.120 10.263 1.00 86.12 88 LEU A CA 1
ATOM 698 C C . LEU A 1 88 ? -10.652 12.309 10.885 1.00 86.12 88 LEU A C 1
ATOM 700 O O . LEU A 1 88 ? -9.960 13.269 10.539 1.00 86.12 88 LEU A O 1
ATOM 704 N N . THR A 1 89 ? -10.214 11.373 11.728 1.00 84.88 89 THR A N 1
ATOM 705 C CA . THR A 1 89 ? -8.871 11.403 12.328 1.00 84.88 89 THR A CA 1
ATOM 706 C C . THR A 1 89 ? -7.769 11.222 11.296 1.00 84.88 89 THR A C 1
ATOM 708 O O . THR A 1 89 ? -6.773 11.939 11.333 1.00 84.88 89 THR A O 1
ATOM 711 N N . LYS A 1 90 ? -7.961 10.370 10.284 1.00 84.88 90 LYS A N 1
ATOM 712 C CA . LYS A 1 90 ? -7.049 10.311 9.134 1.00 84.88 90 LYS A CA 1
ATOM 713 C C . LYS A 1 90 ? -6.957 11.664 8.417 1.00 84.88 90 LYS A C 1
ATOM 715 O O . LYS A 1 90 ? -5.860 12.099 8.073 1.00 84.88 90 LYS A O 1
ATOM 720 N N . LYS A 1 91 ? -8.088 12.346 8.201 1.00 83.44 91 LYS A N 1
ATOM 721 C CA . LYS A 1 91 ? -8.140 13.651 7.519 1.00 83.44 91 LYS A CA 1
ATOM 722 C C . LYS A 1 91 ? -7.461 14.758 8.333 1.00 83.44 91 LYS A C 1
ATOM 724 O O . LYS A 1 91 ? -6.773 15.599 7.754 1.00 83.44 91 LYS A O 1
ATOM 729 N N . SER A 1 92 ? -7.637 14.779 9.655 1.00 80.44 92 SER A N 1
ATOM 730 C CA . SER A 1 92 ? -6.957 15.739 10.534 1.00 80.44 92 SER A CA 1
ATOM 731 C C . SER A 1 92 ? -5.459 15.447 10.639 1.00 80.44 92 SER A C 1
ATOM 733 O O . SER A 1 92 ? -4.660 16.375 10.551 1.00 80.44 92 SER A O 1
ATOM 735 N N . LEU A 1 93 ? -5.070 14.172 10.721 1.00 82.88 93 LEU A N 1
ATOM 736 C CA . LEU A 1 93 ? -3.676 13.737 10.765 1.00 82.88 93 LEU A CA 1
ATOM 737 C C . LEU A 1 93 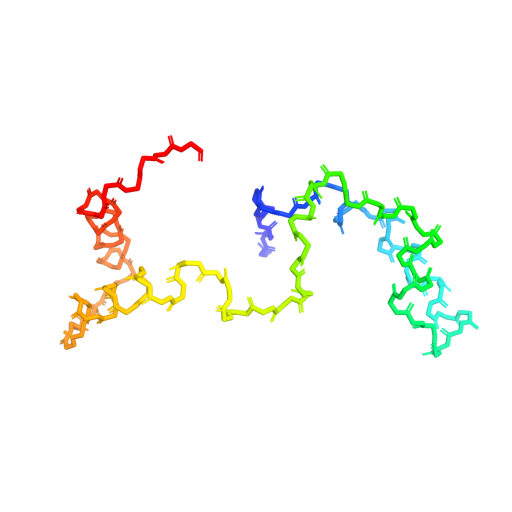? -2.928 14.071 9.469 1.00 82.88 93 LEU A C 1
ATOM 739 O O . LEU A 1 93 ? -1.818 14.589 9.526 1.00 82.88 93 LEU A O 1
ATOM 743 N N . HIS A 1 94 ? -3.557 13.860 8.311 1.00 76.31 94 HIS A N 1
ATOM 744 C CA . HIS A 1 94 ? -3.005 14.262 7.014 1.00 76.31 94 HIS A CA 1
ATOM 745 C C . HIS A 1 94 ? -2.740 15.773 6.951 1.00 76.31 94 HIS A C 1
ATOM 747 O O . HIS A 1 94 ? -1.685 16.202 6.491 1.00 76.31 94 HIS A O 1
ATOM 753 N N . ARG A 1 95 ? -3.668 16.587 7.474 1.00 76.75 95 ARG A N 1
ATOM 754 C CA . ARG A 1 95 ? -3.479 18.040 7.605 1.00 76.75 95 ARG A CA 1
ATOM 755 C C . ARG A 1 95 ? -2.339 18.399 8.558 1.00 76.75 95 ARG A C 1
ATOM 757 O O . ARG A 1 95 ? -1.531 19.254 8.229 1.00 76.75 95 ARG A O 1
ATOM 764 N N . ALA A 1 96 ? -2.272 17.748 9.717 1.00 70.81 96 ALA A N 1
ATOM 765 C CA . ALA A 1 96 ? -1.299 18.051 10.766 1.00 70.81 96 ALA A CA 1
ATOM 766 C C . ALA A 1 96 ? 0.137 17.623 10.423 1.00 70.81 96 ALA A C 1
ATOM 768 O O . ALA A 1 96 ? 1.082 18.152 10.996 1.00 70.81 96 ALA A O 1
ATOM 769 N N . ILE A 1 97 ? 0.308 16.641 9.536 1.00 73.62 97 ILE A N 1
ATOM 770 C CA . ILE A 1 97 ? 1.626 16.177 9.079 1.00 73.62 97 ILE A CA 1
ATOM 771 C C . ILE A 1 97 ? 2.140 17.036 7.910 1.00 73.62 97 ILE A C 1
ATOM 773 O O . ILE A 1 97 ? 3.325 16.993 7.601 1.00 73.62 97 ILE A O 1
ATOM 777 N N . GLY A 1 98 ? 1.292 17.871 7.297 1.00 66.75 98 GLY A N 1
ATOM 778 C CA . GLY A 1 98 ? 1.724 18.792 6.245 1.00 66.75 98 GLY A CA 1
ATOM 779 C C . GLY A 1 98 ? 2.258 18.079 5.001 1.00 66.75 98 GLY A C 1
ATOM 780 O O . GLY A 1 98 ? 3.102 18.635 4.304 1.00 66.75 98 GLY A O 1
ATOM 781 N N . VAL A 1 99 ? 1.796 16.850 4.718 1.00 59.47 99 VAL A N 1
ATOM 782 C CA . VAL A 1 99 ? 2.105 16.184 3.446 1.00 59.47 99 VAL A CA 1
ATOM 783 C C . VAL A 1 99 ? 1.380 16.966 2.357 1.00 59.47 99 VAL A C 1
ATOM 785 O O . VAL A 1 99 ? 0.175 16.814 2.153 1.00 59.47 99 VAL A O 1
ATOM 788 N N . LEU A 1 100 ? 2.124 17.883 1.741 1.00 41.97 100 LEU A N 1
ATOM 789 C CA . LEU A 1 100 ? 1.737 18.631 0.562 1.00 41.97 100 LEU A CA 1
ATOM 790 C C . LEU A 1 100 ? 1.321 17.620 -0.505 1.00 41.97 100 LEU A C 1
ATOM 792 O O . LEU A 1 100 ? 2.122 16.798 -0.944 1.00 41.97 100 LEU A O 1
ATOM 796 N N . THR A 1 101 ? 0.045 17.653 -0.861 1.00 38.44 101 THR A N 1
ATOM 797 C CA . THR A 1 101 ? -0.519 16.904 -1.974 1.00 38.44 101 THR A CA 1
ATOM 798 C C . THR A 1 101 ? 0.242 17.275 -3.251 1.00 38.44 101 THR A C 1
ATOM 800 O O . THR A 1 101 ? 0.073 18.390 -3.743 1.00 38.44 101 THR A O 1
ATOM 803 N N . ILE A 1 102 ? 1.072 16.366 -3.765 1.00 36.97 102 ILE A N 1
ATOM 804 C CA . ILE A 1 102 ? 1.522 16.307 -5.165 1.00 36.97 102 ILE A CA 1
ATOM 805 C C . ILE A 1 102 ? 1.535 14.835 -5.573 1.00 36.97 102 ILE A C 1
ATOM 807 O O . ILE A 1 102 ? 2.066 14.020 -4.782 1.00 36.97 102 ILE A O 1
#

InterPro domains:
  IPR036397 Ribonuclease H superfamily [G3DSA:3.30.420.10] (20-99)